Protein AF-A0A543ILA7-F1 (afdb_monomer)

Mean predicted aligned error: 11.8 Å

Organism: NCBI:txid337895

Foldseek 3Di:
DDDDDPPVNVVVVVVVVVVVVVVVVVVVVVVQVVVQVQQQVLVCQVCVVVVFAFPDTWDKDRWDWDADPDPDGAIKIWIWTWTATPVGWIKIKIKIWIRPVDPDIFIWIFIDTNNHTPDIDRDGHPVVVDDDDPD

Radius of gyration: 21.56 Å; Cα contacts (8 Å, |Δi|>4): 205; chains: 1; bounding box: 61×42×56 Å

Sequence (135 aa):
MRRRLSTPMRFVLAALLAAAVSGCQVMQRISESSYRKAVANGAAEELEARGVELRDAPACTPPETRPETRPGPGSVLRVTCTARTRAGEPVTVSGVVRRADAPRPRETYVVTVGGREVLRKDCLGSGCRRTPGDR

pLDDT: mean 78.85, std 18.37, range [37.97, 98.5]

Nearest PDB structures (foldseek):
  3nm7-assembly2_D  TM=6.445E-01  e=2.173E+00  Borreliella burgdorferi
  1qma-assembly1_A  TM=5.259E-01  e=6.986E+00  Rattus norvegicus
  1ask-assembly1_B  TM=4.051E-01  e=8.192E+00  Rattus norvegicus

Solvent-accessible surface area (backbone atoms only — not comparable to full-atom values): 7656 Å² total; per-residue (Å²): 137,83,83,78,79,55,70,69,59,56,54,53,51,52,52,53,54,55,55,55,58,57,54,59,59,57,57,51,55,56,50,53,53,50,49,44,51,48,52,26,51,11,51,49,51,53,32,46,79,68,75,47,53,59,68,54,81,41,51,56,55,84,64,51,75,42,76,43,91,58,98,65,93,36,28,31,36,35,39,46,28,40,39,35,31,69,91,61,39,49,29,40,38,43,36,41,28,38,31,58,83,44,102,74,52,47,48,39,36,39,32,25,51,70,83,40,81,78,45,76,40,64,64,63,33,78,76,56,79,60,76,95,79,93,127

Secondary structure (DSSP, 8-state):
------HHHHHHHHHHHHHHHHHHHHHHHHHHHHHHHHHHHHHHHHHHTTT--BSSPPEEPPPEEEE-SSSSS-EEEEEEEEEEBTT--EEEEEEEEESTTSSS-EEEEEEEETTEEEEEESS-SGGGG--S---

Structure (mmCIF, N/CA/C/O backbone):
data_AF-A0A543ILA7-F1
#
_entry.id   AF-A0A543ILA7-F1
#
loop_
_atom_site.group_PDB
_atom_site.id
_atom_site.type_symbol
_atom_site.label_atom_id
_atom_site.label_alt_id
_atom_site.label_comp_id
_atom_site.label_asym_id
_atom_site.label_entity_id
_atom_site.label_seq_id
_atom_site.pdbx_PDB_ins_code
_atom_site.Cartn_x
_atom_site.Cartn_y
_atom_site.Cartn_z
_atom_site.occupancy
_atom_site.B_iso_or_equiv
_atom_site.auth_seq_id
_atom_site.auth_comp_id
_atom_site.auth_asym_id
_atom_site.auth_atom_id
_atom_site.pdbx_PDB_model_num
ATOM 1 N N . MET A 1 1 ? 43.786 18.069 -41.273 1.00 37.97 1 MET A N 1
ATOM 2 C CA . MET A 1 1 ? 43.183 19.156 -40.466 1.00 37.97 1 MET A CA 1
ATOM 3 C C . MET A 1 1 ? 42.889 18.652 -39.052 1.00 37.97 1 MET A C 1
ATOM 5 O O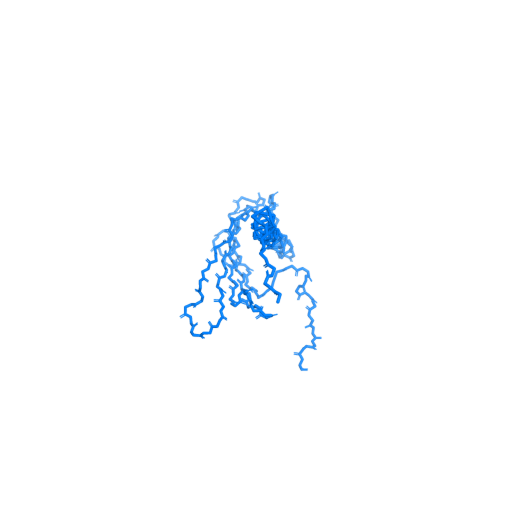 . MET A 1 1 ? 41.935 17.912 -38.869 1.00 37.97 1 MET A O 1
ATOM 9 N N . ARG A 1 2 ? 43.719 18.987 -38.052 1.00 48.78 2 ARG A N 1
ATOM 10 C CA . ARG A 1 2 ? 43.471 18.642 -36.636 1.00 48.78 2 ARG A CA 1
ATOM 11 C C . ARG A 1 2 ? 42.822 19.846 -35.948 1.00 48.78 2 ARG A C 1
ATOM 13 O O . ARG A 1 2 ? 43.515 20.806 -35.627 1.00 48.78 2 ARG A O 1
ATOM 20 N N . ARG A 1 3 ? 41.497 19.824 -35.762 1.00 50.34 3 ARG A N 1
ATOM 21 C CA . ARG A 1 3 ? 40.786 20.855 -34.987 1.00 50.34 3 ARG A CA 1
ATOM 22 C C . ARG A 1 3 ? 41.171 20.696 -33.514 1.00 50.34 3 ARG A C 1
ATOM 24 O O . ARG A 1 3 ? 40.787 19.721 -32.874 1.00 50.34 3 ARG A O 1
ATOM 31 N N . ARG A 1 4 ? 41.968 21.630 -32.987 1.00 59.38 4 ARG A N 1
ATOM 32 C CA . ARG A 1 4 ? 42.191 21.767 -31.543 1.00 59.38 4 ARG A CA 1
ATOM 33 C C . ARG A 1 4 ? 40.851 22.181 -30.932 1.00 59.38 4 ARG A C 1
ATOM 35 O O . ARG A 1 4 ? 40.371 23.270 -31.228 1.00 59.38 4 ARG A O 1
ATOM 42 N N . LEU A 1 5 ? 40.221 21.304 -30.146 1.00 55.84 5 LEU A N 1
ATOM 43 C CA . LEU A 1 5 ? 39.057 21.685 -29.345 1.00 55.84 5 LEU A CA 1
ATOM 44 C C . LEU A 1 5 ? 39.516 22.737 -28.335 1.00 55.84 5 LEU A C 1
ATOM 46 O O . LEU A 1 5 ? 40.298 22.435 -27.433 1.00 55.84 5 LEU A O 1
ATOM 50 N N . SER A 1 6 ? 39.040 23.964 -28.512 1.00 57.72 6 SER A N 1
ATOM 51 C CA . SER A 1 6 ? 39.260 25.071 -27.593 1.00 57.72 6 SER A CA 1
ATOM 52 C C . SER A 1 6 ? 38.763 24.681 -26.198 1.00 57.72 6 SER A C 1
ATOM 54 O O . SER A 1 6 ? 37.629 24.229 -26.041 1.00 57.72 6 SER A O 1
ATOM 56 N N . THR A 1 7 ? 39.595 24.881 -25.176 1.00 57.53 7 THR A N 1
ATOM 57 C CA . THR A 1 7 ? 39.307 24.641 -23.752 1.00 57.53 7 THR A CA 1
ATOM 58 C C . THR A 1 7 ? 37.897 25.055 -23.283 1.00 57.53 7 THR A C 1
ATOM 60 O O . THR A 1 7 ? 37.281 24.253 -22.581 1.00 57.53 7 THR A O 1
ATOM 63 N N . PRO A 1 8 ? 37.308 26.206 -23.691 1.00 56.22 8 PRO A N 1
ATOM 64 C CA . PRO A 1 8 ? 35.945 26.567 -23.275 1.00 56.22 8 PRO A CA 1
ATOM 65 C C . PRO A 1 8 ? 34.869 25.577 -23.745 1.00 56.22 8 PRO A C 1
ATOM 67 O O . PRO A 1 8 ? 33.901 25.336 -23.032 1.00 56.22 8 PRO A O 1
ATOM 70 N N . MET A 1 9 ? 35.053 24.932 -24.902 1.00 56.38 9 MET A N 1
ATOM 71 C CA . MET A 1 9 ? 34.088 23.972 -25.451 1.00 56.38 9 MET A CA 1
ATOM 72 C C . MET A 1 9 ? 34.018 22.687 -24.615 1.00 56.38 9 MET A C 1
ATOM 74 O O . MET A 1 9 ? 32.961 22.069 -24.513 1.00 56.38 9 MET A O 1
ATOM 78 N N . ARG A 1 10 ? 35.127 22.305 -23.964 1.00 60.81 10 ARG A N 1
ATOM 79 C CA . ARG A 1 10 ? 35.169 21.154 -23.049 1.00 60.81 10 ARG A CA 1
ATOM 80 C C . ARG A 1 10 ? 34.383 21.417 -21.765 1.00 60.81 10 ARG A C 1
ATOM 82 O O . ARG A 1 10 ? 33.686 20.522 -21.303 1.00 60.81 10 ARG A O 1
ATOM 89 N N . PHE A 1 11 ? 34.453 22.636 -21.229 1.00 66.00 11 PHE A N 1
ATOM 90 C CA . PHE A 1 11 ? 33.701 23.017 -20.031 1.00 66.00 11 PHE A CA 1
ATOM 91 C C . PHE A 1 11 ? 32.198 23.109 -20.294 1.00 66.00 11 PHE A C 1
ATOM 93 O O . PHE A 1 11 ? 31.412 22.604 -19.497 1.00 66.00 11 PHE A O 1
ATOM 100 N N . VAL A 1 12 ? 31.798 23.668 -21.439 1.00 70.44 12 VAL A N 1
ATOM 101 C CA . VAL A 1 12 ? 30.384 23.723 -21.846 1.00 70.44 12 VAL A CA 1
ATOM 102 C C . VAL A 1 12 ? 29.812 22.315 -22.032 1.00 70.44 12 VAL A C 1
ATOM 104 O O . VAL A 1 12 ? 28.721 22.023 -21.547 1.00 70.44 12 VAL A O 1
ATOM 107 N N . LEU A 1 13 ? 30.565 21.411 -22.666 1.00 69.94 13 LEU A N 1
ATOM 108 C CA . LEU A 1 13 ? 30.131 20.028 -22.863 1.00 69.94 13 LEU A CA 1
ATOM 109 C C . LEU A 1 13 ? 30.027 19.258 -21.536 1.00 69.94 13 LEU A C 1
ATOM 111 O O . LEU A 1 13 ? 29.061 18.530 -21.327 1.00 69.94 13 LEU A O 1
ATOM 115 N N . ALA A 1 14 ? 30.983 19.447 -20.623 1.00 69.56 14 ALA A N 1
ATOM 116 C CA . ALA A 1 14 ? 30.945 18.833 -19.296 1.00 69.56 14 ALA A CA 1
ATOM 117 C C . ALA A 1 14 ? 29.761 19.343 -18.453 1.00 69.56 14 ALA A C 1
ATOM 119 O O . ALA A 1 14 ? 29.101 18.547 -17.788 1.00 69.56 14 ALA A O 1
ATOM 120 N N . ALA A 1 15 ? 29.446 20.641 -18.523 1.00 68.56 15 ALA A N 1
ATOM 121 C CA . ALA A 1 15 ? 28.299 21.228 -17.830 1.00 68.56 15 ALA A CA 1
A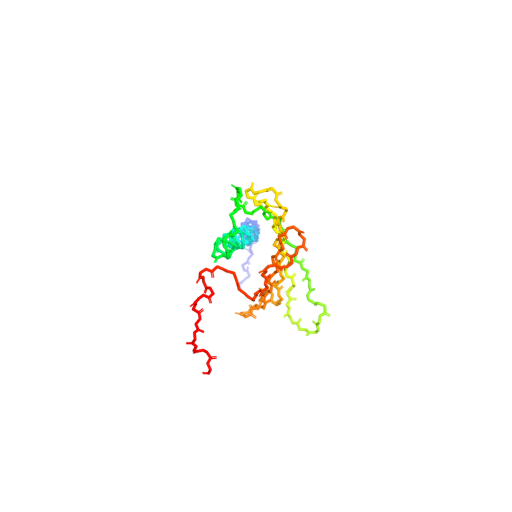TOM 122 C C . ALA A 1 15 ? 26.957 20.703 -18.374 1.00 68.56 15 ALA A C 1
ATOM 124 O O . ALA A 1 15 ? 26.068 20.363 -17.596 1.00 68.56 15 ALA A O 1
ATOM 125 N N . LEU A 1 16 ? 26.830 20.568 -19.699 1.00 63.22 16 LEU A N 1
ATOM 126 C CA . LEU A 1 16 ? 25.648 19.978 -20.340 1.00 63.22 16 LEU A CA 1
ATOM 127 C C . LEU A 1 16 ? 25.457 18.504 -19.957 1.00 63.22 16 LEU A C 1
ATOM 129 O O . LEU A 1 16 ? 24.340 18.084 -19.661 1.00 63.22 16 LEU A O 1
ATOM 133 N N . LEU A 1 17 ? 26.543 17.727 -19.910 1.00 62.34 17 LEU A N 1
ATOM 134 C CA . LEU A 1 17 ? 26.500 16.325 -19.48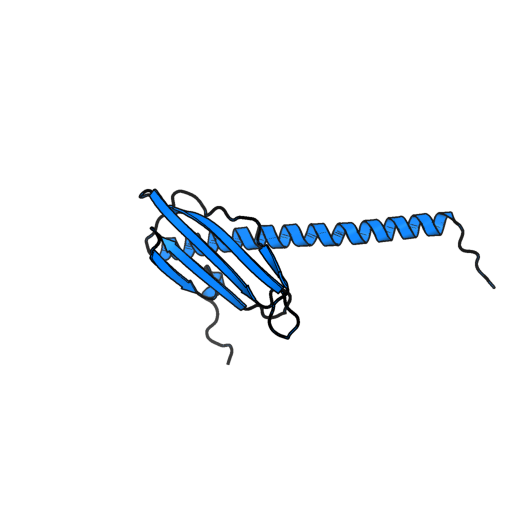6 1.00 62.34 17 LEU A CA 1
ATOM 135 C C . LEU A 1 17 ? 26.110 16.190 -18.008 1.00 62.34 17 LEU A C 1
ATOM 137 O O . LEU A 1 17 ? 25.265 15.362 -17.678 1.00 62.34 17 LEU A O 1
ATOM 141 N N . ALA A 1 18 ? 26.654 17.028 -17.122 1.00 60.94 18 ALA A N 1
ATOM 142 C CA . ALA A 1 18 ? 26.291 17.025 -15.704 1.00 60.94 18 ALA A CA 1
ATOM 143 C C . ALA A 1 18 ? 24.811 17.396 -15.475 1.00 60.94 18 ALA A C 1
ATOM 145 O O . ALA A 1 18 ? 24.141 16.775 -14.649 1.00 60.94 18 ALA A O 1
ATOM 146 N N . ALA A 1 19 ? 24.279 18.356 -16.241 1.00 57.88 19 ALA A N 1
ATOM 147 C CA . ALA A 1 19 ? 22.870 18.748 -16.183 1.00 57.88 19 ALA A CA 1
ATOM 148 C C . ALA A 1 19 ? 21.917 17.65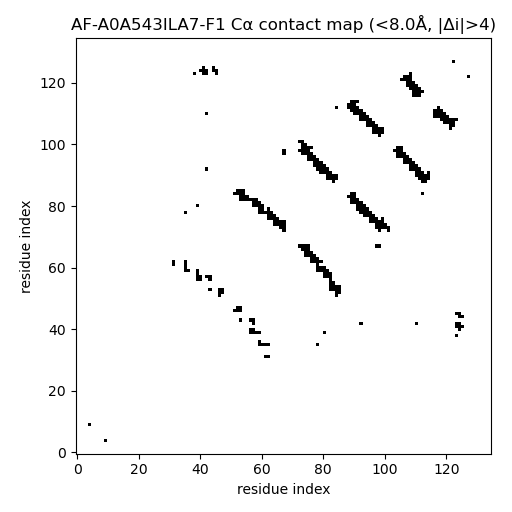9 -16.716 1.00 57.88 19 ALA A C 1
ATOM 150 O O . ALA A 1 19 ? 20.807 17.502 -16.211 1.00 57.88 19 ALA A O 1
ATOM 151 N N . ALA A 1 20 ? 22.345 16.863 -17.700 1.00 57.75 20 ALA A N 1
ATOM 152 C CA . ALA A 1 20 ? 21.552 15.737 -18.193 1.00 57.75 20 ALA A CA 1
ATOM 153 C C . ALA A 1 20 ? 21.433 14.607 -17.151 1.00 57.75 20 ALA A C 1
ATOM 155 O O . ALA A 1 20 ? 20.373 13.995 -17.012 1.00 57.75 20 ALA A O 1
ATOM 156 N N . VAL A 1 21 ? 22.493 14.353 -16.374 1.00 55.25 21 VAL A N 1
ATOM 157 C CA . VAL A 1 21 ? 22.500 13.298 -15.344 1.00 55.25 21 VAL A CA 1
ATOM 158 C C . VAL A 1 21 ? 21.616 13.665 -14.144 1.00 55.25 21 VAL A C 1
ATOM 160 O O . VAL A 1 21 ? 20.953 12.789 -13.585 1.00 55.25 21 VAL A O 1
ATOM 163 N N . SER A 1 22 ? 21.530 14.947 -13.768 1.00 54.53 22 SER A N 1
ATOM 164 C CA . SER A 1 22 ? 20.647 15.390 -12.677 1.00 54.53 22 SER A CA 1
ATOM 165 C C . SER A 1 22 ? 19.157 15.314 -13.042 1.00 54.53 22 SER A C 1
ATOM 167 O O . SER A 1 22 ? 18.332 15.020 -12.175 1.00 54.53 22 SER A O 1
ATOM 169 N N . GLY A 1 23 ? 18.803 15.481 -14.321 1.00 47.22 23 GLY A N 1
ATOM 170 C CA . GLY A 1 23 ? 17.424 15.349 -14.808 1.00 47.22 23 GLY A CA 1
ATOM 171 C C . GLY A 1 23 ? 16.841 13.934 -14.670 1.00 47.22 23 GLY A C 1
ATOM 172 O O . GLY A 1 23 ? 15.664 13.783 -14.336 1.00 47.22 23 GLY A O 1
ATOM 173 N N . CYS A 1 24 ? 17.657 12.887 -14.840 1.00 51.62 24 CYS A N 1
ATOM 174 C CA . CYS A 1 24 ? 17.206 11.493 -14.712 1.00 51.62 24 CYS A CA 1
ATOM 175 C C . CYS A 1 24 ? 16.778 11.117 -13.282 1.00 51.62 24 CYS A C 1
ATOM 177 O O . CYS A 1 24 ? 15.855 10.324 -13.104 1.00 51.62 24 CYS A O 1
ATOM 179 N N . GLN A 1 25 ? 17.402 11.701 -12.255 1.00 47.28 25 GLN A N 1
ATOM 180 C CA . GLN A 1 25 ? 17.063 11.419 -10.852 1.00 47.28 25 GLN A CA 1
ATOM 181 C C . GLN A 1 25 ? 15.720 12.040 -10.430 1.00 47.28 25 GLN A C 1
ATOM 183 O O . GLN A 1 25 ? 14.9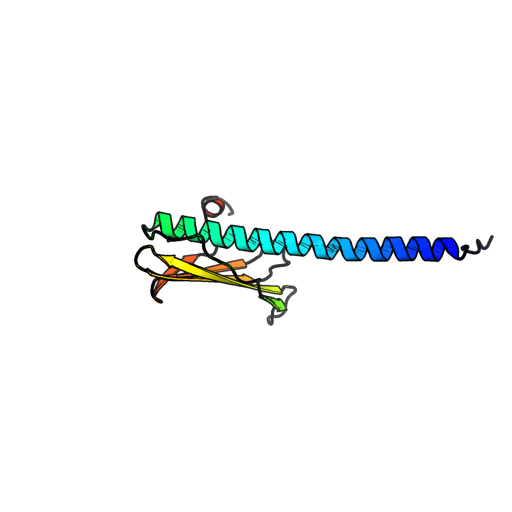90 11.462 -9.624 1.00 47.28 25 GLN A O 1
ATOM 188 N N . VAL A 1 26 ? 15.354 13.196 -10.996 1.00 44.78 26 VAL A N 1
ATOM 189 C CA . VAL A 1 26 ? 14.092 13.888 -10.669 1.00 44.78 26 VAL A CA 1
ATOM 190 C C . VAL A 1 26 ? 12.879 13.105 -11.180 1.00 44.78 26 VAL A C 1
ATOM 192 O O . VAL A 1 26 ? 11.874 13.000 -10.476 1.00 44.78 26 VAL A O 1
ATOM 195 N N . MET A 1 27 ? 12.992 12.477 -12.354 1.00 42.53 27 MET A N 1
ATOM 196 C CA . MET A 1 27 ? 11.913 11.669 -12.934 1.00 42.53 27 MET A CA 1
ATOM 197 C C . MET A 1 27 ? 11.571 10.440 -12.067 1.00 42.53 27 MET A C 1
ATOM 199 O O . MET A 1 27 ? 10.402 10.080 -11.922 1.00 42.53 27 MET A O 1
ATOM 203 N N . GLN A 1 28 ? 12.569 9.833 -11.413 1.00 51.66 28 GLN A N 1
ATOM 204 C CA . GLN A 1 28 ? 12.368 8.662 -10.549 1.00 51.66 28 GLN A CA 1
ATOM 205 C C . GLN A 1 28 ? 11.579 8.986 -9.270 1.00 51.66 28 GLN A C 1
ATOM 207 O O . GLN A 1 28 ? 10.713 8.208 -8.873 1.00 51.66 28 GLN A O 1
ATOM 212 N N . ARG A 1 29 ? 11.778 10.164 -8.658 1.00 49.91 29 ARG A N 1
ATOM 213 C CA . ARG A 1 29 ? 11.005 10.568 -7.464 1.00 49.91 29 ARG A CA 1
ATOM 214 C C . ARG A 1 29 ? 9.528 10.829 -7.759 1.00 49.91 29 ARG A C 1
ATOM 216 O O . ARG A 1 29 ? 8.667 10.580 -6.908 1.00 49.91 29 ARG A O 1
ATOM 223 N N . ILE A 1 30 ? 9.214 11.306 -8.963 1.00 50.25 30 ILE A N 1
ATOM 224 C CA . ILE A 1 30 ? 7.822 11.459 -9.406 1.00 50.25 30 ILE A CA 1
ATOM 225 C C . ILE A 1 30 ? 7.188 10.072 -9.611 1.00 50.25 30 ILE A C 1
ATOM 227 O O . ILE A 1 30 ? 6.041 9.871 -9.211 1.00 50.25 30 ILE A O 1
ATOM 231 N N . SER A 1 31 ? 7.950 9.089 -10.108 1.00 70.75 31 SER A N 1
ATOM 232 C CA . SER A 1 31 ? 7.507 7.690 -10.230 1.00 70.75 31 SER A CA 1
ATOM 233 C C . SER A 1 31 ? 7.198 7.047 -8.868 1.00 70.75 31 SER A C 1
ATOM 235 O O . SER A 1 31 ? 6.115 6.499 -8.670 1.00 70.75 31 SER A O 1
ATOM 237 N N . GLU A 1 32 ? 8.084 7.196 -7.877 1.00 78.19 32 GLU A N 1
ATOM 238 C CA . GLU A 1 32 ? 7.863 6.645 -6.529 1.00 78.19 32 GLU A CA 1
ATOM 239 C C . GLU A 1 32 ? 6.681 7.296 -5.803 1.00 78.19 32 GLU A C 1
ATOM 241 O O . GLU A 1 32 ? 5.888 6.617 -5.148 1.00 78.19 32 GLU A O 1
ATOM 246 N N . SER A 1 33 ? 6.550 8.621 -5.897 1.00 80.75 33 SER A N 1
ATOM 247 C CA . SER A 1 33 ? 5.452 9.342 -5.245 1.00 80.75 33 SER A CA 1
ATOM 248 C C . SER A 1 33 ? 4.096 9.020 -5.878 1.00 80.75 33 SER A C 1
ATOM 250 O O . SER A 1 33 ? 3.122 8.810 -5.150 1.00 80.75 33 SER A O 1
ATOM 252 N N . SER A 1 34 ? 4.044 8.897 -7.207 1.00 85.06 34 SER A N 1
ATOM 253 C CA . SER A 1 34 ? 2.848 8.466 -7.939 1.00 85.06 34 SER A CA 1
ATOM 254 C C . SER A 1 34 ? 2.457 7.038 -7.576 1.00 85.06 34 SER A C 1
ATOM 256 O O . SER A 1 34 ? 1.290 6.782 -7.285 1.00 85.06 34 SER A O 1
ATOM 258 N N . TYR A 1 35 ? 3.433 6.129 -7.503 1.00 85.50 35 TYR A N 1
ATOM 259 C CA . TYR A 1 35 ? 3.205 4.747 -7.093 1.00 85.50 35 TYR A CA 1
ATOM 260 C C . TYR A 1 35 ? 2.631 4.657 -5.672 1.00 85.50 35 TYR A C 1
ATOM 262 O O . TYR A 1 35 ? 1.593 4.031 -5.466 1.00 85.50 35 TYR A O 1
ATOM 270 N N . ARG A 1 36 ? 3.220 5.356 -4.690 1.00 90.25 36 ARG A N 1
ATOM 271 C CA . ARG A 1 36 ? 2.680 5.387 -3.316 1.00 90.25 36 ARG A CA 1
ATOM 272 C C . ARG A 1 36 ? 1.244 5.903 -3.269 1.00 90.25 36 ARG A C 1
ATOM 274 O O . ARG A 1 36 ? 0.412 5.331 -2.571 1.00 90.25 36 ARG A O 1
ATOM 281 N N . LYS A 1 37 ? 0.947 6.967 -4.019 1.00 91.00 37 LYS A N 1
ATOM 282 C CA . LYS A 1 37 ? -0.404 7.535 -4.091 1.00 91.00 37 LYS A CA 1
ATOM 283 C C . LYS A 1 37 ? -1.395 6.552 -4.717 1.00 91.00 37 LYS A C 1
ATOM 285 O O . LYS A 1 37 ? -2.508 6.421 -4.217 1.00 91.00 37 LYS A O 1
ATOM 290 N N . ALA A 1 38 ? -0.987 5.837 -5.766 1.00 90.62 38 ALA A N 1
ATOM 291 C CA . ALA A 1 38 ? -1.803 4.804 -6.394 1.00 90.62 38 ALA A CA 1
ATOM 292 C C . ALA A 1 38 ? -2.114 3.654 -5.422 1.00 90.62 38 ALA A C 1
ATOM 294 O O . ALA A 1 38 ? -3.274 3.274 -5.293 1.00 90.62 38 ALA A O 1
ATOM 295 N N . VAL A 1 39 ? -1.116 3.163 -4.678 1.00 92.50 39 VAL A N 1
ATOM 296 C CA . VAL A 1 39 ? -1.306 2.107 -3.667 1.00 92.50 39 VAL A CA 1
ATOM 297 C C . VAL A 1 39 ? -2.230 2.571 -2.540 1.00 92.50 39 VAL A C 1
ATOM 299 O O . VAL A 1 39 ? -3.149 1.840 -2.176 1.00 92.50 39 VAL A O 1
ATOM 302 N N . ALA A 1 40 ? -2.033 3.786 -2.016 1.00 95.12 40 ALA A N 1
ATOM 303 C CA . ALA A 1 40 ? -2.887 4.345 -0.967 1.00 95.12 40 ALA A CA 1
ATOM 304 C C . ALA A 1 40 ? -4.353 4.454 -1.416 1.00 95.12 40 ALA A C 1
ATOM 306 O O . ALA A 1 40 ? -5.249 3.976 -0.721 1.00 95.12 40 ALA A O 1
ATOM 307 N N . ASN A 1 41 ? -4.590 5.030 -2.597 1.00 94.69 41 ASN A N 1
ATOM 308 C CA . ASN A 1 41 ? -5.934 5.207 -3.143 1.00 94.69 41 ASN A CA 1
ATOM 309 C C . ASN A 1 41 ? -6.592 3.866 -3.488 1.00 94.69 41 ASN A C 1
ATOM 311 O O . ASN A 1 41 ? -7.750 3.647 -3.149 1.00 94.69 41 ASN A O 1
ATOM 315 N N . GLY A 1 42 ? -5.853 2.955 -4.126 1.00 94.31 42 GLY A N 1
ATOM 316 C CA . GLY A 1 42 ? -6.362 1.634 -4.481 1.00 94.31 42 GLY A CA 1
ATOM 317 C C . GLY A 1 42 ? -6.708 0.797 -3.250 1.00 94.31 42 GLY A C 1
ATOM 318 O O . GLY A 1 42 ? -7.741 0.137 -3.233 1.00 94.31 42 GLY A O 1
ATOM 319 N N . ALA A 1 43 ? -5.895 0.857 -2.191 1.00 95.19 43 ALA A N 1
ATOM 320 C CA . ALA A 1 43 ? -6.206 0.183 -0.933 1.00 95.19 43 ALA A CA 1
ATOM 321 C C . ALA A 1 43 ? -7.441 0.780 -0.243 1.00 95.19 43 ALA A C 1
ATOM 323 O O . ALA A 1 43 ? -8.261 0.024 0.273 1.00 95.19 43 ALA A O 1
ATOM 324 N N . ALA A 1 44 ? -7.595 2.109 -0.257 1.00 96.06 44 ALA A N 1
ATOM 325 C CA . ALA A 1 44 ? -8.785 2.766 0.276 1.00 96.06 44 ALA A CA 1
ATOM 326 C C . ALA A 1 44 ? -10.055 2.333 -0.479 1.00 96.06 44 ALA A C 1
ATOM 328 O O . ALA A 1 44 ? -11.013 1.911 0.159 1.00 96.06 44 ALA A O 1
ATOM 329 N N . GLU A 1 45 ? -10.025 2.332 -1.818 1.00 94.81 45 GLU A N 1
ATOM 330 C CA . GLU A 1 45 ? -11.150 1.895 -2.661 1.00 94.81 45 GLU A CA 1
ATOM 331 C C . GLU A 1 45 ? -11.536 0.429 -2.388 1.00 94.81 45 GLU A C 1
ATOM 333 O O . GLU A 1 45 ? -12.713 0.084 -2.283 1.00 94.81 45 GLU A O 1
ATOM 338 N N . GLU A 1 46 ? -10.549 -0.461 -2.258 1.00 94.94 46 GLU A N 1
ATOM 339 C CA . GLU A 1 46 ? -10.802 -1.880 -1.992 1.00 94.94 46 GLU A CA 1
ATOM 340 C C . GLU A 1 46 ? -11.374 -2.123 -0.587 1.00 94.94 46 GLU A C 1
ATOM 342 O O . GLU A 1 46 ? -12.198 -3.024 -0.410 1.00 94.94 46 GLU A O 1
ATOM 347 N N . LEU A 1 47 ? -10.943 -1.353 0.412 1.00 95.50 47 LEU A N 1
ATOM 348 C CA . LEU A 1 47 ? -11.469 -1.439 1.775 1.00 95.50 47 LEU A CA 1
ATOM 349 C C . LEU A 1 47 ? -12.887 -0.868 1.864 1.00 95.50 47 LEU A C 1
ATOM 351 O O . LEU A 1 47 ? -13.760 -1.516 2.442 1.00 95.50 47 LEU A O 1
ATOM 355 N N . GLU A 1 48 ? -13.146 0.267 1.216 1.00 94.88 48 GLU A N 1
ATOM 356 C CA . GLU A 1 48 ? -14.480 0.865 1.115 1.00 94.88 48 GLU A CA 1
ATOM 357 C C . GLU A 1 48 ? -15.471 -0.100 0.451 1.00 94.88 48 GLU A C 1
ATOM 359 O O . GLU A 1 48 ? -16.538 -0.372 1.000 1.00 94.88 48 GLU A O 1
ATOM 364 N N . ALA A 1 49 ? -15.079 -0.736 -0.660 1.00 92.94 49 ALA A N 1
ATOM 365 C CA . ALA A 1 49 ? -15.892 -1.748 -1.340 1.00 92.94 49 ALA A CA 1
ATOM 366 C C . ALA A 1 49 ? -16.209 -2.986 -0.473 1.00 92.94 49 ALA A C 1
ATOM 368 O O . ALA A 1 49 ? -17.069 -3.789 -0.835 1.00 92.94 49 ALA A O 1
ATOM 369 N N . ARG A 1 50 ? -15.512 -3.162 0.656 1.00 93.69 50 ARG A N 1
ATOM 370 C CA . ARG A 1 50 ? -15.714 -4.239 1.639 1.00 93.69 50 ARG A CA 1
ATOM 371 C C . ARG A 1 50 ? -16.384 -3.753 2.927 1.00 93.69 50 ARG A C 1
ATOM 373 O O . ARG A 1 50 ? -16.476 -4.523 3.877 1.00 93.69 50 ARG A O 1
ATOM 380 N N . GLY A 1 51 ? -16.834 -2.499 2.973 1.00 96.19 51 GLY A N 1
ATOM 381 C CA . GLY A 1 51 ? -17.466 -1.904 4.152 1.00 96.19 51 GLY A CA 1
ATOM 382 C C . GLY A 1 51 ? -16.488 -1.523 5.267 1.00 96.19 51 GLY A C 1
ATOM 383 O O . GLY A 1 51 ? -16.911 -1.314 6.401 1.00 96.19 51 GLY A O 1
ATOM 384 N N . VAL A 1 52 ? -15.185 -1.438 4.978 1.00 96.88 52 VAL A N 1
ATOM 385 C CA . VAL A 1 52 ? -14.174 -0.979 5.937 1.00 96.88 52 VAL A CA 1
ATOM 386 C C . VAL A 1 52 ? -13.888 0.499 5.694 1.00 96.88 52 VAL A C 1
ATOM 388 O O . VAL A 1 52 ? -13.135 0.866 4.794 1.00 96.88 52 VAL A O 1
ATOM 391 N N . GLU A 1 53 ? -14.464 1.356 6.532 1.00 96.25 53 GLU A N 1
ATOM 392 C CA . GLU A 1 53 ? -14.234 2.799 6.465 1.00 96.25 53 GLU A CA 1
ATOM 393 C C . GLU A 1 53 ? -12.929 3.198 7.164 1.00 96.25 53 GLU A C 1
ATOM 395 O O . GLU A 1 53 ? -12.708 2.906 8.347 1.00 96.25 53 GLU A O 1
ATOM 400 N N . LEU A 1 54 ? -12.077 3.928 6.446 1.00 97.62 54 LEU A N 1
ATOM 401 C CA . LEU A 1 54 ? -10.857 4.520 6.986 1.00 97.62 54 LEU A CA 1
ATOM 402 C C . LEU A 1 54 ? -11.132 5.899 7.600 1.00 97.62 54 LEU A C 1
ATOM 404 O O . LEU A 1 54 ? -12.026 6.622 7.165 1.00 97.62 54 LEU A O 1
ATOM 408 N N . ARG A 1 55 ? -10.350 6.272 8.621 1.00 97.19 55 ARG A N 1
ATOM 409 C CA . ARG A 1 55 ? -10.350 7.645 9.161 1.00 97.19 55 ARG A CA 1
ATOM 410 C C . ARG A 1 55 ? -9.733 8.625 8.174 1.00 97.19 55 ARG A C 1
ATOM 412 O O . ARG A 1 55 ? -10.311 9.670 7.912 1.00 97.19 55 ARG A O 1
ATOM 419 N N . ASP A 1 56 ? -8.594 8.228 7.621 1.00 95.56 56 ASP A N 1
ATOM 420 C CA . ASP A 1 56 ? -7.759 9.017 6.727 1.00 95.56 56 ASP A CA 1
ATOM 421 C C . ASP A 1 56 ? -7.199 8.114 5.622 1.00 95.56 56 ASP A C 1
ATOM 423 O O . ASP A 1 56 ? -7.190 6.882 5.743 1.00 95.56 56 ASP A O 1
ATOM 427 N N . ALA A 1 57 ? -6.691 8.726 4.552 1.00 93.19 57 ALA A N 1
ATOM 428 C CA . ALA A 1 57 ? -6.002 7.995 3.495 1.00 93.19 57 ALA A CA 1
ATOM 429 C C . ALA A 1 57 ? -4.757 7.259 4.044 1.00 93.19 57 ALA A C 1
ATOM 431 O O . ALA A 1 57 ? -4.058 7.806 4.903 1.00 93.19 57 ALA A O 1
ATOM 432 N N . PRO A 1 58 ? -4.425 6.052 3.539 1.00 96.38 58 PRO A N 1
ATOM 433 C CA . PRO A 1 58 ? -3.223 5.347 3.965 1.00 96.38 58 PRO A CA 1
ATOM 434 C C . PRO A 1 58 ? -1.942 6.153 3.732 1.00 96.38 58 PRO A C 1
ATOM 436 O O . PRO A 1 58 ? -1.682 6.639 2.631 1.00 96.38 58 PRO A O 1
ATOM 439 N N . ALA A 1 59 ? -1.101 6.241 4.760 1.00 96.44 59 ALA A N 1
ATOM 440 C CA . ALA A 1 59 ? 0.209 6.869 4.684 1.00 96.44 59 ALA A CA 1
ATOM 441 C C . ALA A 1 59 ? 1.261 5.826 4.289 1.00 96.44 59 ALA A C 1
ATOM 443 O O . ALA A 1 59 ? 1.464 4.845 5.002 1.00 96.44 59 ALA A O 1
ATOM 444 N N . CYS A 1 60 ? 1.936 6.030 3.157 1.00 94.56 60 CYS A N 1
ATOM 445 C CA . CYS A 1 60 ? 2.933 5.094 2.635 1.00 94.56 60 CYS A CA 1
ATOM 446 C C . CYS A 1 60 ? 4.363 5.554 2.922 1.00 94.56 60 CYS A C 1
ATOM 448 O O . CYS A 1 60 ? 4.714 6.710 2.667 1.00 94.56 60 CYS A O 1
ATOM 450 N N . THR A 1 61 ? 5.216 4.631 3.364 1.00 89.56 61 THR A N 1
ATOM 451 C CA . THR A 1 61 ? 6.659 4.875 3.465 1.00 89.56 61 THR A CA 1
ATOM 452 C C . THR A 1 61 ? 7.295 4.905 2.072 1.00 89.56 61 THR A C 1
ATOM 454 O O . THR A 1 61 ? 6.736 4.332 1.127 1.00 89.56 61 THR A O 1
ATOM 457 N N . PRO A 1 62 ? 8.463 5.555 1.901 1.00 79.12 62 PRO A N 1
ATOM 458 C CA . PRO A 1 62 ? 9.260 5.398 0.690 1.00 79.12 62 PRO A CA 1
ATOM 459 C C . PRO A 1 62 ? 9.456 3.911 0.365 1.00 79.12 62 PRO A C 1
ATOM 461 O O . PRO A 1 62 ? 9.703 3.127 1.287 1.00 79.12 62 PRO A O 1
ATOM 464 N N . PRO A 1 63 ? 9.283 3.506 -0.904 1.00 79.12 63 PRO A N 1
ATOM 465 C CA . PRO A 1 63 ? 9.450 2.115 -1.270 1.00 79.12 63 PRO A CA 1
ATOM 466 C C . PRO A 1 63 ? 10.916 1.694 -1.136 1.00 79.12 63 PRO A C 1
ATOM 468 O O . PRO A 1 63 ? 11.829 2.459 -1.438 1.00 79.12 63 PRO A O 1
ATOM 471 N N . GLU A 1 64 ? 11.142 0.460 -0.699 1.00 82.50 64 GLU A N 1
ATOM 472 C CA . GLU A 1 64 ? 12.472 -0.141 -0.693 1.00 82.50 64 GLU A CA 1
ATOM 473 C C . GLU A 1 64 ? 12.699 -0.904 -1.995 1.00 82.50 64 GLU A C 1
ATOM 475 O O . GLU A 1 64 ? 11.981 -1.866 -2.281 1.00 82.50 64 GLU A O 1
ATOM 480 N N . THR A 1 65 ? 13.732 -0.527 -2.745 1.00 79.38 65 THR A N 1
ATOM 481 C CA . THR A 1 65 ? 14.140 -1.223 -3.972 1.00 79.38 65 THR A CA 1
ATOM 482 C C . THR A 1 65 ? 15.415 -2.017 -3.721 1.00 79.38 65 THR A C 1
ATOM 484 O O . THR A 1 65 ? 16.390 -1.494 -3.182 1.00 79.38 65 THR A O 1
ATOM 487 N N . ARG A 1 66 ? 15.426 -3.295 -4.106 1.00 79.06 66 ARG A N 1
ATOM 488 C CA . ARG A 1 66 ? 16.600 -4.176 -4.009 1.00 79.06 66 ARG A CA 1
ATOM 489 C C . ARG A 1 66 ? 16.777 -4.985 -5.296 1.00 79.06 66 ARG A C 1
ATOM 491 O O . ARG A 1 66 ? 15.777 -5.283 -5.946 1.00 79.06 66 ARG A O 1
ATOM 498 N N . PRO A 1 67 ? 18.004 -5.392 -5.663 1.00 73.19 67 PRO A N 1
ATOM 499 C CA . PRO A 1 67 ? 18.211 -6.343 -6.755 1.00 73.19 67 PRO A CA 1
ATOM 500 C C . PRO A 1 67 ? 17.448 -7.652 -6.506 1.00 73.19 67 PRO A C 1
ATOM 502 O O . PRO A 1 67 ? 17.380 -8.130 -5.369 1.00 73.19 67 PRO A O 1
ATOM 505 N N . GLU A 1 68 ? 16.866 -8.244 -7.549 1.00 68.38 68 GLU A N 1
ATOM 506 C CA . GLU A 1 68 ? 16.212 -9.546 -7.424 1.00 68.38 68 GLU A CA 1
ATOM 507 C C . GLU A 1 68 ? 17.262 -10.654 -7.218 1.00 68.38 68 GL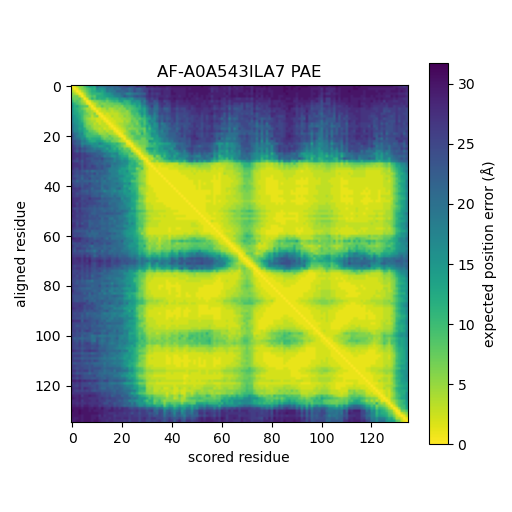U A C 1
ATOM 509 O O . GLU A 1 68 ? 18.231 -10.770 -7.958 1.00 68.38 68 GLU A O 1
ATOM 514 N N . THR A 1 69 ? 17.087 -11.479 -6.179 1.00 65.88 69 THR A N 1
ATOM 515 C CA . THR A 1 69 ? 18.057 -12.526 -5.786 1.00 65.88 69 THR A CA 1
ATOM 516 C C . THR A 1 69 ? 17.984 -13.783 -6.668 1.00 65.88 69 THR A C 1
ATOM 518 O O . THR A 1 69 ? 18.821 -14.674 -6.556 1.00 65.88 69 THR A O 1
ATOM 521 N N . ARG A 1 70 ? 16.968 -13.897 -7.533 1.00 62.84 70 ARG A N 1
ATOM 522 C CA . ARG A 1 70 ? 16.796 -15.023 -8.466 1.00 62.84 70 ARG A CA 1
ATOM 523 C C . ARG A 1 70 ? 17.490 -14.685 -9.797 1.00 62.84 70 ARG A C 1
ATOM 525 O O . ARG A 1 70 ? 17.405 -13.532 -10.204 1.00 62.84 70 ARG A O 1
ATOM 532 N N . PRO A 1 71 ? 18.120 -15.646 -10.502 1.00 51.06 71 PRO A N 1
ATOM 533 C CA . PRO A 1 71 ? 18.725 -15.389 -11.810 1.00 51.06 71 PRO A CA 1
ATOM 534 C C . PRO A 1 71 ? 17.732 -14.757 -12.801 1.00 51.06 71 PRO A C 1
ATOM 536 O O . PRO A 1 71 ? 16.657 -15.304 -13.054 1.00 51.06 71 PRO A O 1
ATOM 539 N N . GLY A 1 72 ? 18.115 -13.598 -13.345 1.00 56.56 72 GLY A N 1
ATOM 540 C CA . GLY A 1 72 ? 17.350 -12.792 -14.300 1.00 56.56 72 GLY A CA 1
ATOM 541 C C . GLY A 1 72 ? 17.488 -11.284 -14.020 1.00 56.56 72 GLY A C 1
ATOM 542 O O . GLY A 1 72 ? 17.743 -10.904 -12.879 1.00 56.56 72 GLY A O 1
ATOM 543 N N . PRO A 1 73 ? 17.346 -10.405 -15.030 1.00 56.25 73 PRO A N 1
ATOM 544 C CA . PRO A 1 73 ? 17.330 -8.963 -14.803 1.00 56.25 73 PRO A CA 1
ATOM 545 C C . PRO A 1 73 ? 16.035 -8.557 -14.086 1.00 56.25 73 PRO A C 1
ATOM 547 O O . PRO A 1 73 ? 14.934 -8.887 -14.534 1.00 56.25 73 PRO A O 1
ATOM 550 N N . GLY A 1 74 ? 16.161 -7.831 -12.978 1.00 67.50 74 GLY A N 1
ATOM 551 C CA . GLY A 1 74 ? 15.014 -7.271 -12.274 1.00 67.50 74 GLY A CA 1
ATOM 552 C C . GLY A 1 74 ? 15.353 -6.736 -10.888 1.00 67.50 74 GLY A C 1
ATOM 553 O O . GLY A 1 74 ? 16.294 -7.185 -10.232 1.00 67.50 74 GLY A O 1
ATOM 554 N N . SER A 1 75 ? 14.549 -5.784 -10.433 1.00 80.56 75 SER A N 1
ATOM 555 C CA . SER A 1 75 ? 14.512 -5.335 -9.047 1.00 80.56 75 SER A CA 1
ATOM 556 C C . SER A 1 75 ? 13.230 -5.803 -8.359 1.00 80.56 75 SER A C 1
ATOM 558 O O . SER A 1 75 ? 12.203 -6.087 -8.988 1.00 80.56 75 SER A O 1
ATOM 560 N N . VAL A 1 76 ? 13.312 -5.915 -7.038 1.00 83.75 76 VAL A N 1
ATOM 561 C CA . VAL A 1 76 ? 12.179 -6.098 -6.141 1.00 83.75 76 VAL A CA 1
ATOM 562 C C . VAL A 1 76 ? 11.923 -4.774 -5.443 1.00 83.75 76 VAL A C 1
ATOM 564 O O . VAL A 1 76 ? 12.809 -4.258 -4.763 1.00 83.75 76 VAL A O 1
ATOM 567 N N . LEU A 1 77 ? 10.704 -4.266 -5.574 1.00 86.81 77 LEU A N 1
ATOM 568 C CA . LEU A 1 77 ? 10.223 -3.086 -4.872 1.00 86.81 77 LEU A CA 1
ATOM 569 C C . LEU A 1 77 ? 9.245 -3.515 -3.775 1.00 86.81 77 LEU A C 1
ATOM 571 O O . LEU A 1 77 ? 8.372 -4.356 -3.996 1.00 86.81 77 LEU A O 1
ATOM 575 N N . ARG A 1 78 ? 9.390 -2.953 -2.576 1.00 91.12 78 ARG A N 1
ATOM 576 C CA . ARG A 1 78 ? 8.489 -3.180 -1.439 1.00 91.12 78 ARG A CA 1
ATOM 577 C C . ARG A 1 78 ? 7.890 -1.866 -0.982 1.00 91.12 78 ARG A C 1
ATOM 579 O O . ARG A 1 78 ? 8.602 -0.876 -0.870 1.00 91.12 78 ARG A O 1
ATOM 586 N N . VAL A 1 79 ? 6.600 -1.870 -0.678 1.00 92.44 79 VAL A N 1
ATOM 587 C CA . VAL A 1 79 ? 5.897 -0.708 -0.130 1.00 92.44 79 VAL A CA 1
ATOM 588 C C . VAL A 1 79 ? 5.066 -1.123 1.068 1.00 92.44 79 VAL A C 1
ATOM 590 O O . VAL A 1 79 ? 4.445 -2.187 1.061 1.00 92.44 79 VAL A O 1
ATOM 593 N N . THR A 1 80 ? 5.042 -0.262 2.076 1.00 95.81 80 THR A N 1
ATOM 594 C CA . THR A 1 80 ? 4.174 -0.411 3.237 1.00 95.81 80 THR A CA 1
ATOM 595 C C . THR A 1 80 ? 3.382 0.872 3.413 1.00 95.81 80 THR A C 1
ATOM 597 O O . THR A 1 80 ? 3.959 1.960 3.429 1.00 95.81 80 THR A O 1
ATOM 600 N N . CYS A 1 81 ? 2.067 0.745 3.555 1.00 97.12 81 CYS A N 1
ATOM 601 C CA . CYS A 1 81 ? 1.197 1.848 3.938 1.00 97.12 81 CYS A CA 1
ATOM 602 C C . CYS A 1 81 ? 0.419 1.489 5.199 1.00 97.12 81 CYS A C 1
ATOM 604 O O . CYS A 1 81 ? 0.033 0.335 5.388 1.00 97.12 81 CYS A O 1
ATOM 606 N N . THR A 1 82 ? 0.176 2.471 6.058 1.00 98.25 82 THR A N 1
ATOM 607 C CA . THR A 1 82 ? -0.582 2.290 7.298 1.00 98.25 82 THR A CA 1
ATOM 608 C C . THR A 1 82 ? -1.748 3.263 7.369 1.00 98.25 82 THR A C 1
ATOM 610 O O . THR A 1 82 ? -1.686 4.379 6.856 1.00 98.25 82 THR A O 1
ATOM 613 N N . ALA A 1 83 ? -2.838 2.821 7.988 1.00 98.19 83 ALA A N 1
ATOM 614 C CA . ALA A 1 83 ? -4.017 3.639 8.247 1.00 98.19 83 ALA A CA 1
ATOM 615 C C . ALA A 1 83 ? -4.720 3.166 9.526 1.00 98.19 83 ALA A C 1
ATOM 617 O O . ALA A 1 83 ? -4.266 2.246 10.218 1.00 98.19 83 ALA A O 1
ATOM 618 N N . ARG A 1 84 ? -5.854 3.794 9.832 1.00 98.44 84 ARG A N 1
ATOM 619 C CA . ARG A 1 84 ? -6.770 3.372 10.892 1.00 98.44 84 ARG A CA 1
ATOM 620 C C . ARG A 1 84 ? -8.188 3.313 10.348 1.00 98.44 84 ARG A C 1
ATOM 622 O O . ARG A 1 84 ? -8.591 4.212 9.609 1.00 98.44 84 ARG A O 1
ATOM 629 N N . THR A 1 85 ? -8.949 2.295 10.741 1.00 98.06 85 THR A N 1
ATOM 630 C CA . THR A 1 85 ? -10.401 2.293 10.510 1.00 98.06 85 THR A CA 1
ATOM 631 C C . THR A 1 85 ? -11.067 3.356 11.380 1.00 98.06 85 THR A C 1
ATOM 633 O O . THR A 1 85 ? -10.484 3.811 12.371 1.00 98.06 85 THR A O 1
ATOM 636 N N . ARG A 1 86 ? -12.311 3.745 11.077 1.00 96.88 86 ARG A N 1
ATOM 637 C CA . ARG A 1 86 ? -13.087 4.638 11.961 1.00 96.88 86 ARG A CA 1
ATOM 638 C C . ARG A 1 86 ? -13.216 4.093 13.384 1.00 96.88 86 ARG A C 1
ATOM 640 O O . ARG A 1 86 ? -13.044 4.859 14.333 1.00 96.88 86 ARG A O 1
ATOM 647 N N . ALA A 1 87 ? -13.344 2.775 13.534 1.00 95.38 87 ALA A N 1
ATOM 648 C CA . ALA A 1 87 ? -13.327 2.081 14.823 1.00 95.38 87 ALA A CA 1
ATOM 649 C C . ALA A 1 87 ? -11.951 2.085 15.531 1.00 95.38 87 ALA A C 1
ATOM 651 O O . ALA A 1 87 ? -11.863 1.742 16.704 1.00 95.38 87 ALA A O 1
ATOM 652 N N . GLY A 1 88 ? -10.878 2.519 14.860 1.00 97.50 88 GLY A N 1
ATOM 653 C CA . GLY A 1 88 ? -9.528 2.635 15.424 1.00 97.50 88 GLY A CA 1
ATOM 654 C C . GLY A 1 88 ? -8.628 1.423 15.173 1.00 97.50 88 GLY A C 1
ATOM 655 O O . GLY A 1 88 ? -7.465 1.419 15.595 1.00 97.50 88 GLY A O 1
ATOM 656 N N . GLU A 1 89 ? -9.114 0.415 14.450 1.00 98.31 89 GLU A N 1
ATOM 657 C CA . GLU A 1 89 ? -8.323 -0.771 14.142 1.00 98.31 89 GLU A CA 1
ATOM 658 C C . GLU A 1 89 ? -7.135 -0.412 13.238 1.00 98.31 89 GLU A C 1
ATOM 660 O O . GLU A 1 89 ? -7.277 0.398 12.314 1.00 98.31 89 GLU A O 1
ATOM 665 N N . PRO A 1 90 ? -5.943 -0.980 13.497 1.00 98.31 90 PRO A N 1
ATOM 666 C CA . PRO A 1 90 ? -4.792 -0.796 12.626 1.00 98.31 90 PRO A CA 1
ATOM 667 C C . PRO A 1 90 ? -5.068 -1.399 11.254 1.00 98.31 90 PRO A C 1
ATOM 669 O O . PRO A 1 90 ? -5.520 -2.539 11.156 1.00 98.31 90 PRO A O 1
ATOM 672 N N . VAL A 1 91 ? -4.718 -0.654 10.211 1.00 98.50 91 VAL A N 1
ATOM 673 C CA . VAL A 1 91 ? -4.701 -1.145 8.835 1.00 98.50 91 VAL A CA 1
ATOM 674 C C . VAL A 1 91 ? -3.269 -1.130 8.330 1.00 98.50 91 VAL A C 1
ATOM 676 O O . VAL A 1 91 ? -2.565 -0.133 8.497 1.00 98.50 91 VAL A O 1
ATOM 679 N N . THR A 1 92 ? -2.827 -2.228 7.720 1.00 98.31 92 THR A N 1
ATOM 680 C CA . THR A 1 92 ? -1.522 -2.312 7.051 1.00 98.31 92 THR A CA 1
ATOM 681 C C . THR A 1 92 ? -1.705 -2.830 5.639 1.00 98.31 92 THR A C 1
ATOM 683 O O . THR A 1 92 ? -2.343 -3.853 5.425 1.00 98.31 92 THR A O 1
ATOM 686 N N . VAL A 1 93 ? -1.120 -2.124 4.680 1.00 97.62 93 VAL A N 1
ATOM 687 C CA . VAL A 1 93 ? -1.039 -2.506 3.273 1.00 97.62 93 VAL A CA 1
ATOM 688 C C . VAL A 1 93 ? 0.416 -2.841 2.990 1.00 97.62 93 VAL A C 1
ATOM 690 O O . VAL A 1 93 ? 1.286 -1.991 3.162 1.00 97.62 93 VAL A O 1
ATOM 693 N N . SER A 1 94 ? 0.695 -4.062 2.551 1.00 96.56 94 SER A N 1
ATOM 694 C CA . SER A 1 94 ? 2.029 -4.509 2.153 1.00 96.56 94 SER A CA 1
ATOM 695 C C . SER A 1 94 ? 2.021 -4.884 0.682 1.00 96.56 94 SER A C 1
ATOM 697 O O . SER A 1 94 ? 1.294 -5.788 0.283 1.00 96.56 94 SER A O 1
ATOM 699 N N . GLY A 1 95 ? 2.835 -4.202 -0.119 1.00 93.00 95 GLY A N 1
ATOM 700 C CA . GLY A 1 95 ? 3.009 -4.467 -1.543 1.00 93.00 95 GLY A CA 1
ATOM 701 C C . GLY A 1 95 ? 4.405 -4.995 -1.855 1.00 93.00 95 GLY A C 1
ATOM 702 O O . GLY A 1 95 ? 5.401 -4.510 -1.315 1.00 93.00 95 GLY A O 1
ATOM 703 N N . VAL A 1 96 ? 4.483 -5.975 -2.750 1.00 91.75 96 VAL A N 1
ATOM 704 C CA . VAL A 1 96 ? 5.728 -6.477 -3.337 1.00 91.75 96 VAL A CA 1
ATOM 705 C C . VAL A 1 96 ? 5.584 -6.471 -4.849 1.00 91.75 96 VAL A C 1
ATOM 707 O O . VAL A 1 96 ? 4.706 -7.138 -5.389 1.00 91.75 96 VAL A O 1
ATOM 710 N N . VAL A 1 97 ? 6.488 -5.773 -5.526 1.00 88.56 97 VAL A N 1
ATOM 711 C CA . VAL A 1 97 ? 6.614 -5.780 -6.982 1.00 88.56 97 VAL A CA 1
ATOM 712 C C . VAL A 1 97 ? 7.906 -6.490 -7.341 1.00 88.56 97 VAL A C 1
ATOM 714 O O . VAL A 1 97 ? 8.982 -6.103 -6.896 1.00 88.56 97 VAL A O 1
ATOM 717 N N . ARG A 1 98 ? 7.814 -7.556 -8.129 1.00 85.56 98 ARG A N 1
ATOM 718 C CA . ARG A 1 98 ? 8.969 -8.264 -8.694 1.00 85.56 98 ARG A CA 1
ATOM 719 C C . ARG A 1 98 ? 9.158 -7.868 -10.143 1.00 85.56 98 ARG A C 1
ATOM 721 O O . ARG A 1 98 ? 8.173 -7.614 -10.840 1.00 85.56 98 ARG A O 1
ATOM 728 N N . ARG A 1 99 ? 10.406 -7.915 -10.612 1.00 82.25 99 ARG A N 1
ATOM 729 C CA . ARG A 1 99 ? 10.788 -7.432 -11.942 1.00 82.25 99 ARG A CA 1
ATOM 730 C C . ARG A 1 99 ? 10.267 -6.007 -12.171 1.00 82.25 99 ARG A C 1
ATOM 732 O O . ARG A 1 99 ? 9.649 -5.746 -13.198 1.00 82.25 99 ARG A O 1
ATOM 739 N N . ALA A 1 1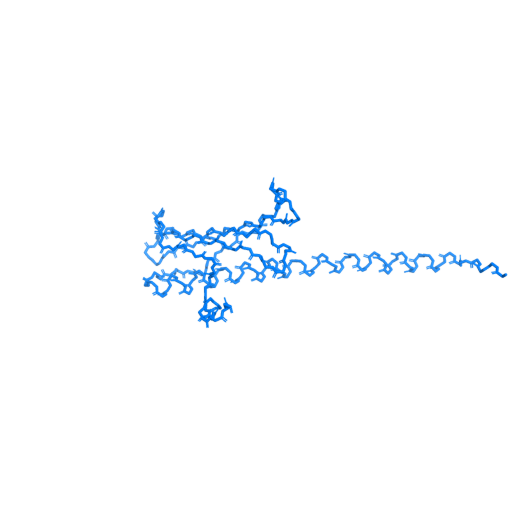00 ? 10.456 -5.122 -11.188 1.00 79.56 100 ALA A N 1
ATOM 740 C CA . ALA A 1 100 ? 9.871 -3.778 -11.207 1.00 79.56 100 ALA A CA 1
ATOM 741 C C . ALA A 1 100 ? 10.363 -2.929 -12.397 1.00 79.56 100 ALA A C 1
ATOM 743 O O . ALA A 1 100 ? 9.618 -2.096 -12.896 1.00 79.56 100 ALA A O 1
ATOM 744 N N . ASP A 1 101 ? 11.563 -3.217 -12.912 1.00 77.75 101 ASP A N 1
ATOM 745 C CA . ASP A 1 101 ? 12.135 -2.554 -14.095 1.00 77.75 101 ASP A CA 1
ATOM 746 C C . ASP A 1 101 ? 11.812 -3.267 -15.426 1.00 77.75 101 ASP A C 1
ATOM 748 O O . ASP A 1 101 ? 12.337 -2.900 -16.477 1.00 77.75 101 ASP A O 1
ATOM 752 N N . ALA A 1 102 ? 10.992 -4.325 -15.409 1.00 75.25 102 ALA A N 1
ATOM 753 C CA . ALA A 1 102 ? 10.614 -5.063 -16.612 1.00 75.25 102 ALA A CA 1
ATOM 754 C C . ALA A 1 102 ? 9.297 -4.533 -17.213 1.00 75.25 102 ALA A C 1
ATOM 756 O O . ALA A 1 102 ? 8.442 -4.056 -16.472 1.00 75.25 102 ALA A O 1
ATOM 757 N N . PRO A 1 103 ? 9.039 -4.730 -18.525 1.00 72.44 103 PRO A N 1
ATOM 758 C CA . PRO A 1 103 ? 7.784 -4.307 -19.166 1.00 72.44 103 PRO A CA 1
ATOM 759 C C . PRO A 1 103 ? 6.506 -4.917 -18.568 1.00 72.44 103 PRO A C 1
ATOM 761 O O . PRO A 1 103 ? 5.409 -4.433 -18.820 1.00 72.44 103 PRO A O 1
ATOM 764 N N . ARG A 1 104 ? 6.637 -6.027 -17.829 1.00 74.69 104 ARG A N 1
ATOM 765 C CA . ARG A 1 104 ? 5.537 -6.737 -17.160 1.00 74.69 104 ARG A CA 1
ATOM 766 C C . ARG A 1 104 ? 5.934 -7.054 -15.711 1.00 74.69 104 ARG A C 1
ATOM 768 O O . ARG A 1 104 ? 6.361 -8.195 -15.434 1.00 74.69 104 ARG A O 1
ATOM 775 N N . PRO A 1 105 ? 5.857 -6.059 -14.807 1.00 81.19 105 PRO A N 1
ATOM 776 C CA . PRO A 1 105 ? 6.110 -6.271 -13.390 1.00 81.19 105 PRO A CA 1
ATOM 777 C C . PRO A 1 105 ? 5.067 -7.231 -12.809 1.00 81.19 105 PRO A C 1
ATOM 779 O O . PRO A 1 105 ? 3.981 -7.414 -13.357 1.00 81.19 105 PRO A O 1
ATOM 782 N N . ARG A 1 106 ? 5.423 -7.917 -11.722 1.00 85.69 106 ARG A N 1
ATOM 783 C CA . ARG A 1 106 ? 4.505 -8.807 -11.000 1.00 85.69 106 ARG A CA 1
ATOM 784 C C . ARG A 1 106 ? 4.246 -8.230 -9.627 1.00 85.69 106 ARG A C 1
ATOM 786 O O . ARG A 1 106 ? 5.166 -8.193 -8.812 1.00 85.69 106 ARG A O 1
ATOM 793 N N . GLU A 1 107 ? 3.016 -7.823 -9.379 1.00 89.19 107 GLU A N 1
ATOM 794 C CA . GLU A 1 107 ? 2.624 -7.169 -8.139 1.00 89.19 107 GLU A CA 1
ATOM 795 C C . GLU A 1 107 ? 1.883 -8.145 -7.220 1.00 89.19 107 GLU A C 1
ATOM 797 O O . GLU A 1 107 ? 1.266 -9.120 -7.651 1.00 89.19 107 GLU A O 1
ATOM 802 N N . THR A 1 108 ? 1.993 -7.934 -5.916 1.00 93.94 108 THR A N 1
ATOM 803 C CA . THR A 1 108 ? 1.207 -8.639 -4.905 1.00 93.94 108 THR A CA 1
ATOM 804 C C . THR A 1 108 ? 1.029 -7.721 -3.713 1.00 93.94 108 THR A C 1
ATOM 806 O O . THR A 1 108 ? 2.010 -7.267 -3.127 1.00 93.94 108 THR A O 1
ATOM 809 N N . TYR A 1 109 ? -0.220 -7.492 -3.339 1.00 95.62 109 TYR A N 1
ATOM 810 C CA . TYR A 1 109 ? -0.633 -6.658 -2.228 1.00 95.62 109 TYR A CA 1
ATOM 811 C C . TYR A 1 109 ? -1.408 -7.486 -1.218 1.00 95.62 109 TYR A C 1
ATOM 813 O O . TYR A 1 109 ? -2.275 -8.277 -1.588 1.00 95.62 109 TYR A O 1
ATOM 821 N N . VAL A 1 110 ? -1.107 -7.274 0.055 1.00 97.81 110 VAL A N 1
ATOM 822 C CA . VAL A 1 110 ? -1.815 -7.848 1.196 1.00 97.81 110 VAL A CA 1
ATOM 823 C C . VAL A 1 110 ? -2.291 -6.699 2.071 1.00 97.81 110 VAL A C 1
ATOM 825 O O . VAL A 1 110 ? -1.499 -5.817 2.400 1.00 97.81 110 VAL A O 1
ATOM 828 N N . VAL A 1 111 ? -3.567 -6.705 2.450 1.00 97.69 111 VAL A N 1
ATOM 829 C CA . VAL A 1 111 ? -4.127 -5.741 3.402 1.00 97.69 111 VAL A CA 1
ATOM 830 C C . VAL A 1 111 ? -4.610 -6.474 4.637 1.00 97.69 111 VAL A C 1
ATOM 832 O O . VAL A 1 111 ? -5.360 -7.450 4.540 1.00 97.69 111 VAL A O 1
ATOM 835 N N . THR A 1 112 ? -4.198 -5.979 5.798 1.00 98.38 112 THR A N 1
ATOM 836 C CA . THR A 1 112 ? -4.672 -6.447 7.094 1.00 98.38 112 THR A CA 1
ATOM 837 C C . THR A 1 112 ? -5.460 -5.362 7.816 1.00 98.38 112 THR A C 1
ATOM 839 O O . THR A 1 112 ? -5.131 -4.181 7.714 1.00 98.38 112 THR A O 1
ATOM 842 N N . VAL A 1 113 ? -6.488 -5.770 8.559 1.00 98.31 113 VAL A N 1
ATOM 843 C CA . VAL A 1 113 ? -7.265 -4.934 9.486 1.00 98.31 113 VAL A CA 1
ATOM 844 C C . VAL A 1 113 ? -7.257 -5.634 10.839 1.00 98.31 113 VAL A C 1
ATOM 846 O O . VAL A 1 113 ? -7.530 -6.832 10.915 1.00 98.31 113 VAL A O 1
ATOM 849 N N . GLY A 1 114 ? -6.839 -4.941 11.899 1.00 97.25 114 GLY A N 1
ATOM 850 C CA . GLY A 1 114 ? -6.702 -5.559 13.224 1.00 97.25 114 GLY A CA 1
ATOM 851 C C . GLY A 1 114 ? -5.709 -6.732 13.249 1.00 97.25 114 GLY A C 1
ATOM 852 O O . GLY A 1 114 ? -5.839 -7.636 14.065 1.00 97.25 114 GLY A O 1
ATOM 853 N N . GLY A 1 115 ? -4.748 -6.763 12.316 1.00 96.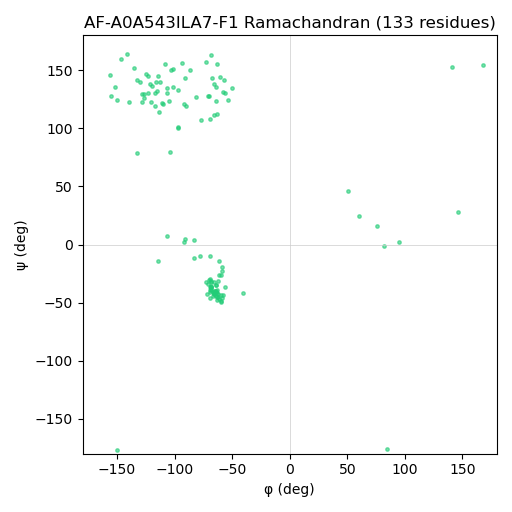31 115 GLY A N 1
ATOM 854 C CA . GLY A 1 115 ? -3.798 -7.870 12.147 1.00 96.31 115 GLY A CA 1
ATOM 855 C C . GLY A 1 115 ? -4.327 -9.074 11.355 1.00 96.31 115 GLY A C 1
ATOM 856 O O . GLY A 1 115 ? -3.570 -10.007 11.105 1.00 96.31 115 GLY A O 1
ATOM 857 N N . ARG A 1 116 ? -5.589 -9.060 10.909 1.00 97.62 116 ARG A N 1
ATOM 858 C CA . ARG A 1 116 ? -6.185 -10.126 10.089 1.00 97.62 116 ARG A CA 1
ATOM 859 C C . ARG A 1 116 ? -6.132 -9.754 8.616 1.00 9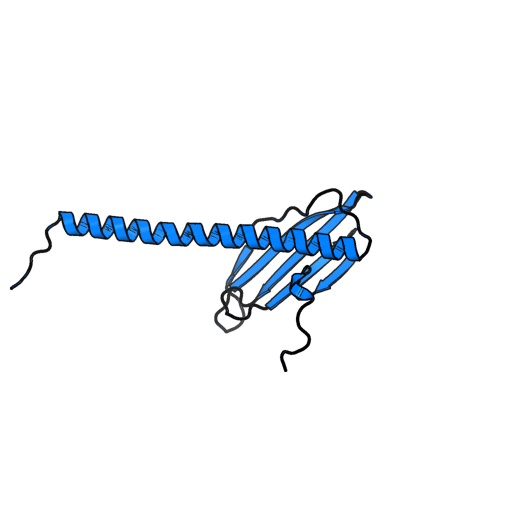7.62 116 ARG A C 1
ATOM 861 O O . ARG A 1 116 ? -6.506 -8.642 8.264 1.00 97.62 116 ARG A O 1
ATOM 868 N N . GLU A 1 117 ? -5.696 -10.671 7.757 1.00 97.88 117 GLU A N 1
ATOM 869 C CA . GLU A 1 117 ? -5.755 -10.478 6.302 1.00 97.88 117 GLU A CA 1
ATOM 870 C C . GLU A 1 117 ? -7.214 -10.380 5.843 1.00 97.88 117 GLU A C 1
ATOM 872 O O . GLU A 1 117 ? -8.015 -11.279 6.093 1.00 97.88 117 GLU A O 1
ATOM 877 N N . VAL A 1 118 ? -7.547 -9.274 5.179 1.00 96.56 118 VAL A N 1
ATOM 878 C CA . VAL A 1 118 ? -8.877 -9.021 4.597 1.00 96.56 118 VAL A CA 1
ATOM 879 C C . VAL A 1 118 ? -8.832 -8.943 3.072 1.00 96.56 118 VAL A C 1
ATOM 881 O O . VAL A 1 118 ? -9.867 -8.987 2.407 1.00 96.56 118 VAL A O 1
ATOM 884 N N . LEU A 1 119 ? -7.629 -8.809 2.507 1.00 94.06 119 LEU A N 1
ATOM 885 C CA . LEU A 1 119 ? -7.408 -8.686 1.076 1.00 94.06 119 LEU A CA 1
ATOM 886 C C . LEU A 1 119 ? -6.036 -9.220 0.684 1.00 94.06 119 LEU A C 1
ATOM 888 O O . LEU A 1 119 ? -5.027 -8.844 1.280 1.00 94.06 119 LEU A O 1
ATOM 892 N N . ARG A 1 120 ? -6.003 -9.989 -0.404 1.00 95.50 120 ARG A N 1
ATOM 893 C CA . ARG A 1 120 ? -4.789 -10.307 -1.152 1.00 95.50 120 ARG A CA 1
ATOM 894 C C . ARG A 1 120 ? -5.080 -10.273 -2.643 1.00 95.50 120 ARG A C 1
ATOM 896 O O . ARG A 1 120 ? -5.967 -10.989 -3.101 1.00 95.50 120 ARG A O 1
ATOM 903 N N . LYS A 1 121 ? -4.355 -9.440 -3.390 1.00 92.50 121 LYS A N 1
ATOM 904 C CA . LYS A 1 121 ? -4.528 -9.264 -4.842 1.00 92.50 121 LYS A CA 1
ATOM 905 C C . LYS A 1 121 ? -3.202 -8.963 -5.525 1.00 92.50 121 LYS A C 1
ATOM 907 O O . LYS A 1 121 ? -2.258 -8.505 -4.894 1.00 92.50 121 LYS A O 1
ATOM 912 N N . ASP A 1 122 ? -3.152 -9.186 -6.824 1.00 91.50 122 ASP A N 1
ATOM 913 C CA . ASP A 1 122 ? -2.055 -8.817 -7.722 1.00 91.50 122 ASP A CA 1
ATOM 914 C C . ASP A 1 122 ? -2.237 -7.431 -8.363 1.00 91.50 122 ASP A C 1
ATOM 916 O O . ASP A 1 122 ? -1.404 -6.997 -9.149 1.00 91.50 122 ASP A O 1
ATOM 920 N N . CYS A 1 123 ? -3.309 -6.720 -8.009 1.00 86.00 123 CYS A N 1
ATOM 921 C CA . CYS A 1 123 ? -3.611 -5.366 -8.454 1.00 86.00 123 CYS A CA 1
ATOM 922 C C . CYS A 1 123 ? -4.547 -4.683 -7.429 1.00 86.00 123 CYS A C 1
ATOM 924 O O . CYS A 1 123 ? -5.407 -5.351 -6.840 1.00 86.00 123 CYS A O 1
ATOM 926 N N . LEU A 1 124 ? -4.405 -3.365 -7.215 1.00 86.38 124 LEU A N 1
ATOM 927 C CA . LEU A 1 124 ? -5.279 -2.556 -6.346 1.00 86.38 124 LEU A CA 1
ATOM 928 C C . LEU A 1 124 ? -6.064 -1.469 -7.101 1.00 86.38 124 LEU A C 1
ATOM 930 O O . LEU A 1 124 ? -5.514 -0.761 -7.943 1.00 86.38 124 LEU A O 1
ATOM 934 N N . GLY A 1 125 ? -7.331 -1.282 -6.717 1.00 80.19 125 GLY A N 1
ATOM 935 C CA . GLY A 1 125 ? -8.191 -0.193 -7.187 1.00 80.19 125 GLY A CA 1
ATOM 936 C C . GLY A 1 125 ? -8.906 -0.461 -8.516 1.00 80.19 125 GLY A C 1
ATOM 937 O O . GLY A 1 125 ? -8.843 -1.539 -9.110 1.00 80.19 125 GLY A O 1
ATOM 938 N N . SER A 1 126 ? -9.617 0.554 -9.000 1.00 69.19 126 SER A N 1
ATOM 939 C CA . SER A 1 126 ? -10.474 0.499 -10.193 1.00 69.19 126 SER A CA 1
ATOM 940 C C . SER A 1 126 ? -9.745 0.119 -11.487 1.00 69.19 126 SER A C 1
ATOM 942 O O . SER A 1 126 ? -10.354 -0.491 -12.369 1.00 69.19 126 SER A O 1
ATOM 944 N N . GLY A 1 127 ? -8.439 0.392 -11.585 1.00 68.25 127 GLY A N 1
ATOM 945 C CA . GLY A 1 127 ? -7.593 -0.030 -12.709 1.00 68.25 127 GLY A CA 1
ATOM 946 C C . GLY A 1 127 ? -7.543 -1.549 -12.912 1.00 68.25 127 GLY A C 1
ATOM 947 O O . GLY A 1 127 ? -7.340 -2.006 -14.030 1.00 68.25 127 GLY A O 1
ATOM 948 N N . CYS A 1 128 ? -7.828 -2.328 -11.868 1.00 71.12 128 CYS A N 1
ATOM 949 C CA . CYS A 1 128 ? -7.814 -3.791 -11.897 1.00 71.12 128 CYS A CA 1
ATOM 950 C C . CYS A 1 128 ? -9.102 -4.412 -12.434 1.00 71.12 128 CYS A C 1
ATOM 952 O O . CYS A 1 128 ? -9.159 -5.615 -12.669 1.00 71.12 128 CYS A O 1
ATOM 954 N N . ARG A 1 129 ? -10.169 -3.615 -12.582 1.00 62.59 129 ARG A N 1
ATOM 955 C CA . ARG A 1 129 ? -11.484 -4.098 -13.033 1.00 62.59 129 ARG A CA 1
ATOM 956 C C . ARG A 1 129 ? -11.583 -4.208 -14.567 1.00 62.59 129 ARG A C 1
ATOM 958 O O . ARG A 1 129 ? -12.639 -4.558 -15.082 1.00 62.59 129 ARG A O 1
ATOM 965 N N . ARG A 1 130 ? -10.487 -3.954 -15.298 1.00 52.91 130 ARG A N 1
ATOM 966 C CA . ARG A 1 130 ? -10.272 -4.305 -16.719 1.00 52.91 130 ARG A CA 1
ATOM 967 C C . ARG A 1 130 ? -9.032 -5.220 -16.755 1.00 52.91 130 ARG A C 1
ATOM 969 O O . ARG A 1 130 ? -8.018 -4.830 -16.195 1.00 52.91 130 ARG A O 1
ATOM 976 N N . THR A 1 131 ? -9.050 -6.459 -17.263 1.00 42.78 131 THR A N 1
ATOM 977 C CA . THR A 1 131 ? -9.642 -6.946 -18.525 1.00 42.78 131 THR A CA 1
ATOM 978 C C . THR A 1 131 ? -9.977 -8.452 -18.443 1.00 42.78 131 THR A C 1
ATOM 980 O O . THR A 1 131 ? -9.081 -9.248 -18.161 1.00 42.78 131 THR A O 1
ATOM 983 N N . PRO A 1 132 ? -11.202 -8.904 -18.765 1.00 39.94 132 PRO A N 1
ATOM 984 C CA . PRO A 1 132 ? -11.420 -10.248 -19.295 1.00 39.94 132 PRO A CA 1
ATOM 985 C C . PRO A 1 132 ? -11.000 -10.244 -20.775 1.00 39.94 132 PRO A C 1
ATOM 987 O O . PRO A 1 132 ? -11.693 -9.634 -21.584 1.00 39.94 132 PRO A O 1
ATOM 990 N N . GLY A 1 133 ? -9.866 -10.864 -21.140 1.00 44.22 133 GLY A N 1
ATOM 991 C CA . GLY A 1 133 ? -9.518 -11.030 -22.565 1.00 44.22 133 GLY A CA 1
ATOM 992 C C . GLY A 1 133 ? -8.050 -10.977 -23.002 1.00 44.22 133 GLY A C 1
ATOM 993 O O . GLY A 1 133 ? -7.821 -10.624 -24.150 1.00 44.22 133 GLY A O 1
ATOM 994 N N . ASP A 1 134 ? -7.071 -11.328 -22.164 1.00 45.03 134 ASP A N 1
ATOM 995 C CA . ASP A 1 134 ? -5.698 -11.595 -22.639 1.00 45.03 134 ASP A CA 1
ATOM 996 C C . ASP A 1 134 ? -5.480 -13.126 -22.653 1.00 45.03 134 ASP A C 1
ATOM 998 O O . ASP A 1 134 ? -4.992 -13.714 -21.684 1.00 45.03 134 ASP A O 1
ATOM 1002 N N . ARG A 1 135 ? -5.998 -13.789 -23.699 1.00 40.31 135 ARG A N 1
ATOM 1003 C CA . ARG A 1 135 ? -5.731 -15.194 -24.062 1.00 40.31 135 ARG A CA 1
ATOM 1004 C C . ARG A 1 135 ? -5.111 -15.233 -25.447 1.00 40.31 135 ARG A C 1
ATOM 1006 O O . ARG A 1 135 ? -5.658 -14.533 -26.325 1.00 40.31 135 ARG A O 1
#